Protein AF-T0YLY6-F1 (afdb_monomer_lite)

pLDDT: mean 83.48, std 20.12, range [31.55, 98.31]

Sequence (166 aa):
MPGWGGTRRLPRRIGAARARRWIYLGEPVPAREAERIGLVDRVVPREELLAAALALGGELARQPPIALAAAKYAVLEALDPGIDTGLRYELDLWARLFGTPDQKAGMRAFLEKRPFTSQDRAGFAEGSRGFPWATARPAHRAPRRSGRGKRADARVGTDTPRWLSW

Organism: NCBI:txid410659

InterPro domains:
  IPR001753 Enoyl-CoA hydratase/isomerase-like domain [PF00378] (1-117)
  IPR014748 Enoyl-CoA hydratase, C-terminal [G3DSA:1.10.12.10] (64-117)
  IPR029045 ClpP/crotonase-like domain superfamily [SSF52096] (1-115)

Foldseek 3Di:
DDPPCLQPPVCLQQNPVVSCCCVPVVDDDDPVNCCVRRVDVDDDPPVCVVVVVVVVVVVQVQDAVLVVVLVVVLVVVCSPDHDVVSVVSSVQSVVLCVVAPQVVQVVVCVVVVHDGGHPCPVVVLVSCVPPPVNPPDDPDDDPDPPPDDDDDDDDDDDDDDDDDDD

Secondary structure (DSSP, 8-state):
--TTTHHHHHHHHH-HHHHHHHHHH-----HHHHHHTTSSS----GGGHHHHHHHHHHHHTTS-HHHHHHHHHHHHHTTSS-HHHHHHHHHHHHHHHTTSHHHHHHHHHHHTT-----STTTTHHHHTTTSHHHHS--TT-PPP----------------------

Structure (mmCIF, N/CA/C/O backbone):
data_AF-T0YLY6-F1
#
_entry.id   AF-T0YLY6-F1
#
loop_
_atom_site.group_PDB
_atom_site.id
_atom_site.type_symbol
_atom_site.label_atom_id
_atom_site.label_alt_id
_atom_site.label_comp_id
_atom_site.label_asym_id
_atom_site.label_entity_id
_atom_site.label_seq_id
_atom_site.pdbx_PDB_ins_code
_atom_site.Cartn_x
_atom_site.Cartn_y
_atom_site.Cartn_z
_atom_site.occupancy
_atom_site.B_iso_or_equiv
_atom_site.auth_seq_id
_atom_site.auth_comp_id
_atom_site.auth_asym_id
_atom_site.auth_atom_id
_atom_site.pdbx_PDB_model_num
ATOM 1 N N . MET A 1 1 ? -23.242 13.174 -1.626 1.00 84.19 1 MET A N 1
ATOM 2 C CA . MET A 1 1 ? -22.233 12.518 -2.494 1.00 84.19 1 MET A CA 1
ATOM 3 C C . MET A 1 1 ? -20.849 12.634 -1.861 1.00 84.19 1 MET A C 1
ATOM 5 O O . MET A 1 1 ? -20.461 13.757 -1.564 1.00 84.19 1 MET A O 1
ATOM 9 N N . PRO A 1 2 ? -20.110 11.527 -1.637 1.00 90.12 2 PRO A N 1
ATOM 10 C CA . PRO A 1 2 ? -18.759 11.570 -1.068 1.00 90.12 2 PRO A CA 1
ATOM 11 C C . PRO A 1 2 ? -17.737 12.242 -1.998 1.00 90.12 2 PRO A C 1
ATOM 13 O O . PRO A 1 2 ? -17.644 11.886 -3.175 1.00 90.12 2 PRO A O 1
ATOM 16 N N . GLY A 1 3 ? -16.935 13.162 -1.456 1.00 91.31 3 GLY A N 1
ATOM 17 C CA . GLY A 1 3 ? -15.788 13.770 -2.143 1.00 91.31 3 GLY A CA 1
ATOM 18 C C . GLY A 1 3 ? -14.529 12.885 -2.144 1.00 91.31 3 GLY A C 1
ATOM 19 O O . GLY A 1 3 ? -14.537 11.762 -1.641 1.00 91.31 3 GLY A O 1
ATOM 20 N N . TRP A 1 4 ? -13.430 13.389 -2.725 1.00 89.88 4 TRP A N 1
ATOM 21 C CA . TRP A 1 4 ? -12.082 12.777 -2.672 1.00 89.88 4 TRP A CA 1
ATOM 22 C C . TRP A 1 4 ? -11.972 11.327 -3.196 1.00 89.88 4 TRP A C 1
ATOM 24 O O . TRP A 1 4 ? -11.061 10.575 -2.843 1.00 89.88 4 TRP A O 1
ATOM 34 N N . GLY A 1 5 ? -12.898 10.928 -4.074 1.00 90.44 5 GLY A N 1
ATOM 35 C CA . GLY A 1 5 ? -12.916 9.599 -4.688 1.00 90.44 5 GLY A CA 1
ATOM 36 C C . GLY A 1 5 ? -13.612 8.517 -3.859 1.00 90.44 5 GLY A C 1
ATOM 37 O O . GLY A 1 5 ? -13.449 7.337 -4.169 1.00 90.44 5 GLY A O 1
ATOM 38 N N . GLY A 1 6 ? -14.403 8.871 -2.838 1.00 91.81 6 GLY A N 1
ATOM 39 C CA . GLY A 1 6 ? -15.140 7.897 -2.017 1.00 91.81 6 GLY A CA 1
ATOM 40 C C . GLY A 1 6 ? -16.063 6.972 -2.825 1.00 91.81 6 GLY A C 1
ATOM 41 O O . GLY A 1 6 ? -16.109 5.773 -2.567 1.00 91.81 6 GLY A O 1
ATOM 42 N N . THR A 1 7 ? -16.703 7.482 -3.882 1.00 93.56 7 THR A N 1
ATOM 43 C CA . THR A 1 7 ? -17.545 6.692 -4.805 1.00 93.56 7 THR A CA 1
ATOM 44 C C . THR A 1 7 ? -16.766 5.730 -5.706 1.00 93.56 7 THR A C 1
ATOM 46 O O . THR A 1 7 ? -17.368 4.867 -6.336 1.00 93.56 7 THR A O 1
ATOM 49 N N . ARG A 1 8 ? -15.435 5.855 -5.769 1.00 90.81 8 ARG A N 1
ATOM 50 C CA . ARG A 1 8 ? -14.540 4.957 -6.515 1.00 90.81 8 ARG A CA 1
ATOM 51 C C . ARG A 1 8 ? -13.851 3.968 -5.579 1.00 90.81 8 ARG A C 1
ATOM 53 O O . ARG A 1 8 ? -13.898 2.763 -5.799 1.00 90.81 8 ARG A O 1
ATOM 60 N N . ARG A 1 9 ? -13.217 4.481 -4.520 1.00 91.62 9 ARG A N 1
ATOM 61 C CA . ARG A 1 9 ? -12.343 3.706 -3.626 1.00 91.62 9 ARG A CA 1
ATOM 62 C C . ARG A 1 9 ? -13.119 2.748 -2.730 1.00 91.62 9 ARG A C 1
ATOM 64 O O . ARG A 1 9 ? -12.708 1.603 -2.584 1.00 91.62 9 ARG A O 1
ATOM 71 N N . LEU A 1 10 ? -14.244 3.189 -2.163 1.00 93.38 10 LEU A N 1
ATOM 72 C CA . LEU A 1 10 ? -15.012 2.358 -1.236 1.00 93.38 10 LEU A CA 1
ATOM 73 C C . LEU A 1 10 ? -15.606 1.118 -1.935 1.00 93.38 10 LEU A C 1
ATOM 75 O O . LEU A 1 10 ? -15.328 0.015 -1.468 1.00 93.38 10 LEU A O 1
ATOM 79 N N . PRO A 1 11 ? -16.313 1.226 -3.083 1.00 93.56 11 PRO A N 1
ATOM 80 C CA . PRO A 1 11 ? -16.793 0.046 -3.810 1.00 93.56 11 PRO A CA 1
ATOM 81 C C . PRO A 1 11 ? -15.695 -0.937 -4.222 1.00 93.56 11 PRO A C 1
ATOM 83 O O . PRO A 1 11 ? -15.941 -2.137 -4.220 1.00 93.56 11 PRO A O 1
ATOM 86 N N . ARG A 1 12 ? -14.489 -0.453 -4.552 1.00 90.31 12 ARG A N 1
ATOM 87 C CA . ARG A 1 12 ? -13.342 -1.318 -4.882 1.00 90.31 12 ARG A CA 1
ATOM 88 C C . ARG A 1 12 ? -12.837 -2.112 -3.685 1.00 90.31 12 ARG A C 1
ATOM 90 O O . ARG A 1 12 ? -12.368 -3.226 -3.859 1.00 90.31 12 ARG A O 1
ATOM 97 N N . ARG A 1 13 ? -12.926 -1.539 -2.484 1.00 91.50 13 ARG A N 1
ATOM 98 C CA . ARG A 1 13 ? -12.402 -2.160 -1.267 1.00 91.50 13 ARG A CA 1
ATOM 99 C C . ARG A 1 13 ? -13.388 -3.136 -0.626 1.00 91.50 13 ARG A C 1
ATOM 101 O O . ARG A 1 13 ? -12.958 -4.161 -0.125 1.00 91.50 13 ARG A O 1
ATOM 108 N N . ILE A 1 14 ? -14.692 -2.838 -0.666 1.00 94.44 14 ILE A N 1
ATOM 109 C CA . ILE A 1 14 ? -15.716 -3.618 0.066 1.00 94.44 14 ILE A CA 1
ATOM 110 C C . ILE A 1 14 ? -16.882 -4.126 -0.802 1.00 94.44 14 ILE A C 1
ATOM 112 O O . ILE A 1 14 ? -17.869 -4.651 -0.283 1.00 94.44 14 ILE A O 1
ATOM 116 N N . GLY A 1 15 ? -16.806 -3.937 -2.120 1.00 94.19 15 GLY A N 1
ATOM 117 C CA . GLY A 1 15 ? -17.871 -4.260 -3.068 1.00 94.19 15 GLY A CA 1
ATOM 118 C C . GLY A 1 15 ? -18.952 -3.177 -3.176 1.00 94.19 15 GLY A C 1
ATOM 119 O O . GLY A 1 15 ? -19.288 -2.473 -2.219 1.00 94.19 15 GLY A O 1
ATOM 120 N N . ALA A 1 16 ? -19.546 -3.053 -4.368 1.00 95.00 16 ALA A N 1
ATOM 121 C CA . ALA A 1 16 ? -20.529 -2.010 -4.667 1.00 95.00 16 ALA A CA 1
ATOM 122 C C . ALA A 1 16 ? -21.795 -2.099 -3.801 1.00 95.00 16 ALA A C 1
ATOM 124 O O . ALA A 1 16 ? -22.295 -1.071 -3.351 1.00 95.00 16 ALA A O 1
ATOM 125 N N . ALA A 1 17 ? -22.298 -3.308 -3.533 1.00 93.88 17 ALA A N 1
ATOM 126 C CA . ALA A 1 17 ? -23.521 -3.502 -2.754 1.00 93.88 17 ALA A CA 1
ATOM 127 C C . ALA A 1 17 ? -23.397 -2.934 -1.330 1.00 93.88 17 ALA A C 1
ATOM 129 O O . ALA A 1 17 ? -24.248 -2.158 -0.900 1.00 93.88 17 ALA A O 1
ATOM 130 N N . ARG A 1 18 ? -22.303 -3.253 -0.625 1.00 92.31 18 ARG A N 1
ATOM 131 C CA . ARG A 1 18 ? -22.047 -2.732 0.727 1.00 92.31 18 ARG A CA 1
ATOM 132 C C . ARG A 1 18 ? -21.756 -1.237 0.707 1.00 92.31 18 ARG A C 1
ATOM 134 O O . ARG A 1 18 ? -22.314 -0.496 1.509 1.00 92.31 18 ARG A O 1
ATOM 141 N N . ALA A 1 19 ? -20.942 -0.783 -0.247 1.00 94.81 19 ALA A N 1
ATOM 142 C CA . ALA A 1 19 ? -20.591 0.627 -0.369 1.00 94.81 19 ALA A CA 1
ATOM 143 C C . ALA A 1 19 ? -21.821 1.529 -0.565 1.00 94.81 19 ALA A C 1
ATOM 145 O O . ALA A 1 19 ? -21.871 2.612 0.011 1.00 94.81 19 ALA A O 1
ATOM 146 N N . ARG A 1 20 ? -22.831 1.084 -1.327 1.00 94.88 20 ARG A N 1
ATOM 147 C CA . ARG A 1 20 ? -24.079 1.837 -1.544 1.00 94.88 20 ARG A CA 1
ATOM 148 C C . ARG A 1 20 ? -24.782 2.191 -0.241 1.00 94.88 20 ARG A C 1
ATOM 150 O O . ARG A 1 20 ? -25.182 3.337 -0.088 1.00 94.88 20 ARG A O 1
ATOM 157 N N . ARG A 1 21 ? -24.876 1.253 0.707 1.00 91.56 21 ARG A N 1
ATOM 158 C CA . ARG A 1 21 ? -25.514 1.497 2.008 1.00 91.56 21 ARG A CA 1
ATOM 159 C C . ARG A 1 21 ? -24.910 2.721 2.700 1.00 91.56 21 ARG A C 1
ATOM 161 O O . ARG A 1 21 ? -25.632 3.647 3.046 1.00 91.56 21 ARG A O 1
ATOM 168 N N . TRP A 1 22 ? -23.587 2.767 2.822 1.00 92.56 22 TRP A N 1
ATOM 169 C CA . TRP A 1 22 ? -22.903 3.871 3.503 1.00 92.56 22 TRP A CA 1
ATOM 170 C C . TRP A 1 22 ? -22.825 5.146 2.672 1.00 92.56 22 TRP A C 1
ATOM 172 O O . TRP A 1 22 ? -22.902 6.239 3.221 1.00 92.56 22 TRP A O 1
ATOM 182 N N . ILE A 1 23 ? -22.726 5.033 1.348 1.00 95.12 23 ILE A N 1
ATOM 183 C CA . ILE A 1 23 ? -22.737 6.200 0.459 1.00 95.12 23 ILE A CA 1
ATOM 184 C C . ILE A 1 23 ? -24.109 6.887 0.463 1.00 95.12 23 ILE A C 1
ATOM 186 O O . ILE A 1 23 ? -24.161 8.115 0.396 1.00 95.12 23 ILE A O 1
ATOM 190 N N . TYR A 1 24 ? -25.200 6.119 0.506 1.00 96.06 24 TYR A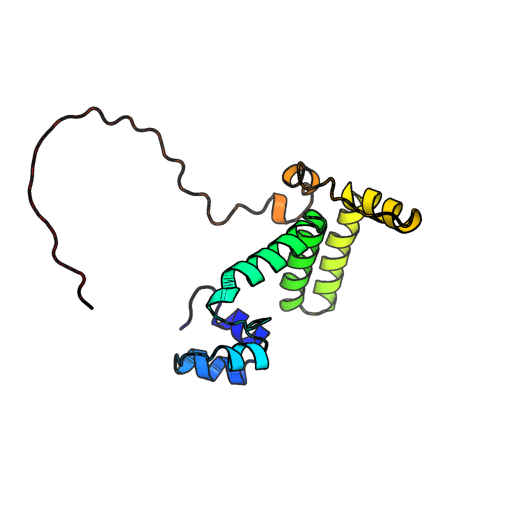 N 1
ATOM 191 C CA . TYR A 1 24 ? -26.563 6.645 0.406 1.00 96.06 24 TYR A CA 1
ATOM 192 C C . TYR A 1 24 ? -27.119 7.091 1.754 1.00 96.06 24 TYR A C 1
ATOM 194 O O . TYR A 1 24 ? -27.762 8.133 1.816 1.00 96.06 24 TYR A O 1
ATOM 202 N N . LEU A 1 25 ? -26.864 6.326 2.818 1.00 94.94 25 LEU A N 1
ATOM 203 C CA . LEU A 1 25 ? -27.451 6.576 4.137 1.00 94.94 25 LEU A CA 1
ATOM 204 C C . LEU A 1 25 ? -26.515 7.334 5.085 1.00 94.94 25 LEU A C 1
ATOM 206 O O . LEU A 1 25 ? -26.974 7.854 6.094 1.00 94.94 25 LEU A O 1
ATOM 210 N N . GLY A 1 26 ? -25.211 7.401 4.788 1.00 91.38 26 GLY A N 1
ATOM 211 C CA . GLY A 1 26 ? -24.243 8.103 5.637 1.00 91.38 26 GLY A CA 1
ATOM 212 C C . GLY A 1 26 ? -24.064 7.486 7.029 1.00 91.38 26 GLY A C 1
ATOM 213 O O . GLY A 1 26 ? -23.653 8.180 7.954 1.00 91.38 26 GLY A O 1
ATOM 214 N N . GLU A 1 27 ? -24.388 6.201 7.196 1.00 89.19 27 GLU A N 1
ATOM 215 C CA . GLU A 1 27 ? -24.292 5.517 8.488 1.00 89.19 27 GLU A CA 1
ATOM 216 C C . GLU A 1 27 ? -22.834 5.417 8.985 1.00 89.19 27 GLU A C 1
ATOM 218 O O . GLU A 1 27 ? -21.922 5.176 8.183 1.00 89.19 27 GLU A O 1
ATOM 223 N N . PRO A 1 28 ? -22.594 5.523 10.307 1.00 90.88 28 PRO A N 1
ATOM 224 C CA . PRO A 1 28 ? -21.298 5.216 10.900 1.00 90.88 28 PRO A CA 1
ATOM 225 C C . PRO A 1 28 ? -20.900 3.753 10.684 1.00 90.88 28 PRO A C 1
ATOM 227 O O . PRO A 1 28 ? -21.735 2.850 10.715 1.00 90.88 28 PRO A O 1
ATOM 230 N N . VAL A 1 29 ? -19.596 3.509 10.541 1.00 92.75 29 VAL A N 1
ATOM 231 C CA . VAL A 1 29 ? -19.044 2.160 10.382 1.00 92.75 29 VAL A CA 1
ATOM 232 C C . VAL A 1 29 ? -18.368 1.712 11.680 1.00 92.75 29 VAL A C 1
ATOM 234 O O . VAL A 1 29 ? -17.347 2.295 12.054 1.00 92.75 29 VAL A O 1
ATOM 237 N N . PRO A 1 30 ? -18.870 0.667 12.362 1.00 94.56 30 PRO A N 1
ATOM 238 C CA . PRO A 1 30 ? -18.189 0.096 13.521 1.00 94.56 30 PRO A CA 1
ATOM 239 C C . PRO A 1 30 ? -16.818 -0.481 13.146 1.00 94.56 30 PRO A C 1
ATOM 241 O O . PRO A 1 30 ? -16.681 -1.137 12.115 1.00 94.56 30 PRO A O 1
ATOM 244 N N . ALA A 1 31 ? -15.811 -0.310 14.008 1.00 96.44 31 ALA A N 1
ATOM 245 C CA . ALA A 1 31 ? -14.433 -0.725 13.719 1.00 96.44 31 ALA A CA 1
ATOM 246 C C . ALA A 1 31 ? -14.310 -2.221 13.368 1.00 96.44 31 ALA A C 1
ATOM 248 O O . ALA A 1 31 ? -13.708 -2.575 12.359 1.00 96.44 31 ALA A O 1
ATOM 249 N N . ARG A 1 32 ? -14.943 -3.104 14.151 1.00 96.69 32 ARG A N 1
ATOM 250 C CA . ARG A 1 32 ? -14.928 -4.557 13.897 1.00 96.69 32 ARG A CA 1
ATOM 251 C C . ARG A 1 32 ? -15.596 -4.939 12.579 1.00 96.69 32 ARG A C 1
ATOM 253 O O . ARG A 1 32 ? -15.122 -5.838 11.895 1.00 96.69 32 ARG A O 1
ATOM 260 N N . GLU A 1 33 ? -16.664 -4.238 12.203 1.00 94.94 33 GLU A N 1
ATOM 261 C CA . GLU A 1 33 ? -17.280 -4.430 10.891 1.00 94.94 33 GLU A CA 1
ATOM 262 C C . GLU A 1 33 ? -16.335 -3.954 9.785 1.00 94.94 33 GLU A C 1
ATOM 264 O O . GLU A 1 33 ? -16.147 -4.676 8.813 1.00 94.94 33 GLU A O 1
ATOM 269 N N . ALA A 1 34 ? -15.681 -2.799 9.949 1.00 95.94 34 ALA A N 1
ATOM 270 C CA . ALA A 1 34 ? -14.694 -2.300 8.992 1.00 95.94 34 ALA A CA 1
ATOM 271 C C . ALA A 1 34 ? -13.558 -3.310 8.742 1.00 95.94 34 ALA A C 1
ATOM 273 O O . ALA A 1 34 ? -13.168 -3.506 7.594 1.00 95.94 34 ALA A O 1
ATOM 274 N N . GLU A 1 35 ? -13.050 -3.965 9.787 1.00 97.06 35 GLU A N 1
ATOM 275 C CA . GLU A 1 35 ? -12.029 -5.018 9.682 1.00 97.06 35 GLU A CA 1
ATOM 276 C C . GLU A 1 35 ? -12.566 -6.246 8.943 1.00 97.06 35 GLU A C 1
ATOM 278 O O . GLU A 1 35 ? -11.996 -6.676 7.943 1.00 97.06 35 GLU A O 1
ATOM 283 N N . ARG A 1 36 ? -13.725 -6.762 9.371 1.00 96.00 36 ARG A N 1
ATOM 284 C CA . ARG A 1 36 ? -14.348 -7.965 8.798 1.00 96.00 36 ARG A CA 1
ATOM 285 C C . ARG A 1 36 ? -14.594 -7.858 7.294 1.00 96.00 36 ARG A C 1
ATOM 287 O O . ARG A 1 36 ? -14.564 -8.864 6.589 1.00 96.00 36 ARG A O 1
ATOM 294 N N . ILE A 1 37 ? -14.887 -6.657 6.805 1.00 94.00 37 ILE A N 1
ATOM 295 C CA . ILE A 1 37 ? -15.188 -6.424 5.388 1.00 94.00 37 ILE A CA 1
ATOM 296 C C . ILE A 1 37 ? -13.977 -5.962 4.573 1.00 94.00 37 ILE A C 1
ATOM 298 O O . ILE A 1 37 ? -14.141 -5.654 3.395 1.00 94.00 37 ILE A O 1
ATOM 302 N N . GLY A 1 38 ? -12.797 -5.851 5.190 1.00 93.81 38 GLY A N 1
ATOM 303 C CA . GLY A 1 38 ? -11.576 -5.389 4.530 1.00 93.81 38 GLY A CA 1
ATOM 304 C C . GLY A 1 38 ? -11.510 -3.878 4.288 1.00 93.81 38 GLY A C 1
ATOM 305 O O . GLY A 1 38 ? -10.687 -3.414 3.498 1.00 93.81 38 GLY A O 1
ATOM 306 N N . LEU A 1 39 ? -12.349 -3.071 4.951 1.00 95.00 39 LEU A N 1
ATOM 307 C CA . LEU A 1 39 ? -12.217 -1.612 4.897 1.00 95.00 39 LEU A CA 1
ATOM 308 C C . LEU A 1 39 ? -10.924 -1.160 5.589 1.00 95.00 39 LEU A C 1
ATOM 310 O O . LEU A 1 39 ? -10.213 -0.317 5.042 1.00 95.00 39 LEU A O 1
ATOM 314 N N . VAL A 1 40 ? -10.594 -1.749 6.738 1.00 95.75 40 VAL A N 1
ATOM 315 C CA . VAL A 1 40 ? -9.326 -1.548 7.458 1.00 95.75 40 VAL A CA 1
ATOM 316 C C . VAL A 1 40 ? -8.610 -2.882 7.635 1.00 95.75 40 VAL A C 1
ATOM 318 O O . VAL A 1 40 ? -9.258 -3.923 7.648 1.00 95.75 40 VAL A O 1
ATOM 321 N N . ASP A 1 41 ? -7.286 -2.849 7.774 1.00 94.12 41 ASP A N 1
ATOM 322 C CA . ASP A 1 41 ? -6.475 -4.073 7.817 1.00 94.12 41 ASP A CA 1
ATOM 323 C C . ASP A 1 41 ? -6.389 -4.687 9.230 1.00 94.12 41 ASP A C 1
ATOM 325 O O . ASP A 1 41 ? -6.155 -5.886 9.365 1.00 94.12 41 ASP A O 1
ATOM 329 N N . ARG A 1 42 ? -6.549 -3.876 10.290 1.00 95.94 42 ARG A N 1
ATOM 330 C CA . ARG A 1 42 ? -6.481 -4.319 11.693 1.00 95.94 42 ARG A CA 1
ATOM 331 C C . ARG A 1 42 ? -7.230 -3.376 12.637 1.00 95.94 42 ARG A C 1
ATOM 333 O O . ARG A 1 42 ? -7.155 -2.157 12.475 1.00 95.94 42 ARG A O 1
ATOM 340 N N . VAL A 1 43 ? -7.873 -3.928 13.665 1.00 97.81 43 VAL A N 1
ATOM 341 C CA . VAL A 1 43 ? -8.480 -3.188 14.785 1.00 97.81 43 VAL A CA 1
ATOM 342 C C . VAL A 1 43 ? -7.821 -3.571 16.106 1.00 97.81 43 VAL A C 1
ATOM 344 O O . VAL A 1 43 ? -7.764 -4.743 16.477 1.00 97.81 43 VAL A O 1
ATOM 347 N N . VAL A 1 44 ? -7.377 -2.554 16.840 1.00 97.81 44 VAL A N 1
ATOM 348 C CA . VAL A 1 44 ? -6.701 -2.665 18.141 1.00 97.81 44 VAL A CA 1
ATOM 349 C C . VAL A 1 44 ? -7.441 -1.847 19.209 1.00 97.81 44 VAL A C 1
ATOM 351 O O . VAL A 1 44 ? -8.237 -0.973 18.844 1.00 97.81 44 VAL A O 1
ATOM 354 N N . PRO A 1 45 ? -7.206 -2.101 20.512 1.00 97.81 45 PRO A N 1
ATOM 355 C CA . PRO A 1 45 ? -7.645 -1.206 21.580 1.00 97.81 45 PRO A CA 1
ATOM 356 C C . PRO A 1 45 ? -7.181 0.234 21.342 1.00 97.81 45 PRO A C 1
ATOM 358 O O . PRO A 1 45 ? -6.135 0.480 20.734 1.00 97.81 45 PRO A O 1
ATOM 361 N N . ARG A 1 46 ? -7.961 1.208 21.820 1.00 97.19 46 ARG A N 1
ATOM 362 C CA . ARG A 1 46 ? -7.705 2.631 21.553 1.00 97.19 46 ARG A CA 1
ATOM 363 C C . ARG A 1 46 ? -6.345 3.070 22.094 1.00 97.19 46 ARG A C 1
ATOM 365 O O . ARG A 1 46 ? -5.654 3.860 21.456 1.00 97.19 46 ARG A O 1
ATOM 372 N N . GLU A 1 47 ? -5.976 2.535 23.246 1.00 98.25 47 GLU A N 1
ATOM 373 C CA . GLU A 1 47 ? -4.754 2.814 23.994 1.00 98.25 47 GLU A CA 1
ATOM 374 C C . GLU A 1 47 ? -3.509 2.305 23.247 1.00 98.25 47 GLU A C 1
ATOM 376 O O . GLU A 1 47 ? -2.421 2.857 23.396 1.00 98.25 47 GLU A O 1
ATOM 381 N N . GLU A 1 48 ? -3.676 1.303 22.380 1.00 98.19 48 GLU A N 1
ATOM 382 C CA . GLU A 1 48 ? -2.604 0.686 21.593 1.00 98.19 48 GLU A CA 1
ATOM 383 C C . GLU A 1 48 ? -2.494 1.249 20.168 1.00 98.19 48 GLU A C 1
ATOM 385 O O . GLU A 1 48 ? -1.529 0.950 19.463 1.00 98.19 48 GLU A O 1
ATOM 390 N N . LEU A 1 49 ? -3.449 2.083 19.730 1.00 97.50 49 LEU A N 1
ATOM 391 C CA . LEU A 1 49 ? -3.556 2.553 18.343 1.00 97.50 49 LEU A CA 1
ATOM 392 C C . LEU A 1 49 ? -2.243 3.139 17.809 1.00 97.50 49 LEU A C 1
ATOM 394 O O . LEU A 1 49 ? -1.786 2.765 16.728 1.00 97.50 49 LEU A O 1
ATOM 398 N N . LEU A 1 50 ? -1.631 4.054 18.566 1.00 98.19 50 LEU A N 1
ATOM 399 C CA . LEU A 1 50 ? -0.402 4.719 18.140 1.00 98.19 50 LEU A CA 1
ATOM 400 C C . LEU A 1 50 ? 0.780 3.745 18.102 1.00 98.19 50 LEU A C 1
ATOM 402 O O . LEU A 1 50 ? 1.546 3.757 17.141 1.00 98.19 50 LEU A O 1
ATOM 406 N N . ALA A 1 51 ? 0.910 2.886 19.115 1.00 98.31 51 ALA A N 1
ATOM 407 C CA . ALA A 1 51 ? 1.985 1.902 19.183 1.00 98.31 51 ALA A CA 1
ATOM 408 C C . ALA A 1 51 ? 1.904 0.911 18.012 1.00 98.31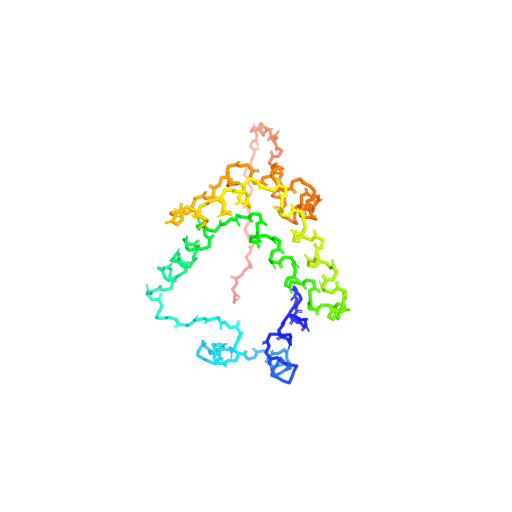 51 ALA A C 1
ATOM 410 O O . ALA A 1 51 ? 2.900 0.688 17.323 1.00 98.31 51 ALA A O 1
ATOM 411 N N . ALA A 1 52 ? 0.710 0.390 17.721 1.00 97.69 52 ALA A N 1
ATOM 412 C CA . ALA A 1 52 ? 0.477 -0.516 16.600 1.00 97.69 52 ALA A CA 1
ATOM 413 C C . ALA A 1 52 ? 0.760 0.153 15.242 1.00 97.69 52 ALA A C 1
ATOM 415 O O . ALA A 1 52 ? 1.406 -0.444 14.377 1.00 97.69 52 ALA A O 1
ATOM 416 N N . ALA A 1 53 ? 0.328 1.406 15.058 1.00 97.38 53 ALA A N 1
ATOM 417 C CA . ALA A 1 53 ? 0.587 2.161 13.834 1.00 97.38 53 ALA A CA 1
ATOM 418 C C . ALA A 1 53 ? 2.086 2.440 13.628 1.00 97.38 53 ALA A C 1
ATOM 420 O O . ALA A 1 53 ? 2.596 2.284 12.517 1.00 97.38 53 ALA A O 1
ATOM 421 N N . LEU A 1 54 ? 2.807 2.816 14.691 1.00 98.19 54 LEU A N 1
ATOM 422 C CA . LEU A 1 54 ? 4.252 3.050 14.639 1.00 98.19 54 LEU A CA 1
ATOM 423 C C . LEU A 1 54 ? 5.040 1.760 14.407 1.00 98.19 54 LEU A C 1
ATOM 425 O O . LEU A 1 54 ? 6.027 1.796 13.678 1.00 98.19 54 LEU A O 1
ATOM 429 N N . ALA A 1 55 ? 4.600 0.629 14.963 1.00 97.75 55 ALA A N 1
ATOM 430 C CA . ALA A 1 55 ? 5.220 -0.668 14.710 1.00 97.75 55 ALA A CA 1
ATOM 431 C C . ALA A 1 55 ? 5.150 -1.037 13.218 1.00 97.75 55 ALA A C 1
ATOM 433 O O . ALA A 1 55 ? 6.183 -1.302 12.601 1.00 97.75 55 ALA A O 1
ATOM 434 N N . LEU A 1 56 ? 3.962 -0.936 12.607 1.00 96.94 56 LEU A N 1
ATOM 435 C CA . LEU A 1 56 ? 3.788 -1.149 11.165 1.00 96.94 56 LEU A CA 1
ATOM 436 C C . LEU A 1 56 ? 4.592 -0.133 10.338 1.00 96.94 56 LEU A C 1
ATOM 438 O O . LEU A 1 56 ? 5.251 -0.490 9.361 1.00 96.94 56 LEU A O 1
ATOM 442 N N . GLY A 1 57 ? 4.577 1.138 10.744 1.00 96.62 57 GLY A N 1
ATOM 443 C CA . GLY A 1 57 ? 5.384 2.185 10.122 1.00 96.62 57 GLY A CA 1
ATOM 444 C C . GLY A 1 57 ? 6.880 1.869 10.166 1.00 96.62 57 GLY A C 1
ATOM 445 O O . GLY A 1 57 ? 7.567 2.053 9.166 1.00 96.62 57 GLY A O 1
ATOM 446 N N . GLY A 1 58 ? 7.374 1.334 11.283 1.00 96.38 58 GLY A N 1
ATOM 447 C CA . GLY A 1 58 ? 8.753 0.883 11.456 1.00 96.38 58 GLY A CA 1
ATOM 448 C C . GLY A 1 58 ? 9.104 -0.317 10.576 1.00 96.38 58 GLY A C 1
ATOM 449 O O . GLY A 1 58 ? 10.193 -0.365 10.010 1.00 96.38 58 GLY A O 1
ATOM 450 N N . GLU A 1 59 ? 8.183 -1.265 10.398 1.00 95.06 59 GLU A N 1
ATOM 451 C CA . GLU A 1 59 ? 8.349 -2.381 9.458 1.00 95.06 59 GLU A CA 1
ATOM 452 C C . GLU A 1 59 ? 8.460 -1.907 8.008 1.00 95.06 59 GLU A C 1
ATOM 454 O O . GLU A 1 59 ? 9.411 -2.280 7.315 1.00 95.06 59 GLU A O 1
ATOM 459 N N . LEU A 1 60 ? 7.551 -1.034 7.564 1.00 95.44 60 LEU A N 1
ATOM 460 C CA . LEU A 1 60 ? 7.595 -0.429 6.229 1.00 95.44 60 LEU A CA 1
ATOM 461 C C . LEU A 1 60 ? 8.851 0.429 6.051 1.00 95.44 60 LEU A C 1
ATOM 463 O O . LEU A 1 60 ? 9.5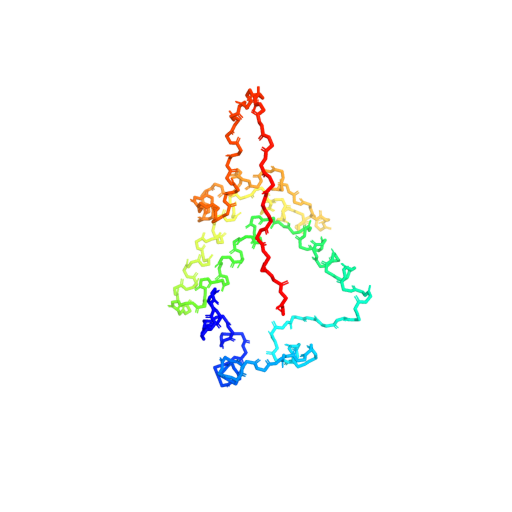27 0.355 5.027 1.00 95.44 60 LEU A O 1
ATOM 467 N N . ALA A 1 61 ? 9.234 1.166 7.091 1.00 93.69 61 ALA A N 1
ATOM 468 C CA . ALA A 1 61 ? 10.476 1.915 7.152 1.00 93.69 61 ALA A CA 1
ATOM 469 C C . ALA A 1 61 ? 11.711 1.020 7.331 1.00 93.69 61 ALA A C 1
ATOM 471 O O . ALA A 1 61 ? 12.788 1.539 7.591 1.00 93.69 61 ALA A O 1
ATOM 472 N N . ARG A 1 62 ? 11.657 -0.300 7.161 1.00 92.19 62 ARG A N 1
ATOM 473 C CA . ARG A 1 62 ? 12.862 -1.131 6.954 1.00 92.19 62 ARG A CA 1
ATOM 474 C C . ARG A 1 62 ? 12.987 -1.646 5.523 1.00 92.19 62 ARG A C 1
ATOM 476 O O . ARG A 1 62 ? 14.052 -2.121 5.147 1.00 92.19 62 ARG A O 1
ATOM 483 N N . GLN A 1 63 ? 11.941 -1.490 4.720 1.00 95.06 63 GLN A N 1
ATOM 484 C CA . GLN A 1 63 ? 11.919 -1.954 3.339 1.00 95.06 63 GLN A CA 1
ATOM 485 C C . GLN A 1 63 ? 12.642 -0.982 2.385 1.00 95.06 63 GLN A C 1
ATOM 487 O O . GLN A 1 63 ? 12.805 0.204 2.719 1.00 95.06 63 GLN A O 1
ATOM 492 N N . PRO A 1 64 ? 13.039 -1.456 1.186 1.00 96.19 64 PRO A N 1
ATOM 493 C CA . PRO A 1 64 ? 13.538 -0.610 0.106 1.00 96.19 64 PRO A CA 1
ATOM 494 C C . PRO A 1 64 ? 12.485 0.428 -0.321 1.00 96.19 64 PRO A C 1
ATOM 496 O O . PRO A 1 64 ? 11.417 0.052 -0.816 1.00 96.19 64 PRO A O 1
ATOM 499 N N . PRO A 1 65 ? 12.732 1.739 -0.162 1.00 95.81 65 PRO A N 1
ATOM 500 C CA . PRO A 1 65 ? 11.699 2.754 -0.359 1.00 95.81 65 PRO A CA 1
ATOM 501 C C . PRO A 1 65 ? 11.269 2.896 -1.826 1.00 95.81 65 PRO A C 1
ATOM 503 O O . PRO A 1 65 ? 10.095 3.144 -2.096 1.00 95.81 65 PRO A O 1
ATOM 506 N N . ILE A 1 66 ? 12.188 2.704 -2.779 1.00 96.69 66 ILE A N 1
ATOM 507 C CA . ILE A 1 66 ? 11.884 2.777 -4.218 1.00 96.69 66 ILE A CA 1
ATOM 508 C C . ILE A 1 66 ? 11.049 1.567 -4.650 1.00 96.69 66 ILE A C 1
ATOM 510 O O . ILE A 1 66 ? 10.061 1.735 -5.362 1.00 96.69 66 ILE A O 1
ATOM 514 N N . ALA A 1 67 ? 11.373 0.364 -4.161 1.00 96.69 67 ALA A N 1
ATOM 515 C CA . ALA A 1 67 ? 10.573 -0.830 -4.435 1.00 96.69 67 ALA A CA 1
ATOM 516 C C . ALA A 1 67 ? 9.173 -0.733 -3.813 1.00 96.69 67 ALA A C 1
ATOM 518 O O . ALA A 1 67 ? 8.190 -1.060 -4.472 1.00 96.69 67 ALA A O 1
ATOM 519 N N . LEU A 1 68 ? 9.058 -0.212 -2.583 1.00 96.81 68 LEU A N 1
ATOM 520 C CA . LEU A 1 68 ? 7.755 0.063 -1.971 1.00 96.81 68 LEU A CA 1
ATOM 521 C C . LEU A 1 68 ? 6.930 1.061 -2.792 1.00 96.81 68 LEU A C 1
ATOM 523 O O . LEU A 1 68 ? 5.726 0.868 -2.966 1.00 96.81 68 LEU A O 1
ATOM 527 N N . ALA A 1 69 ? 7.558 2.125 -3.299 1.00 95.75 69 ALA A N 1
ATOM 528 C CA . ALA A 1 69 ? 6.886 3.081 -4.170 1.00 95.75 69 ALA A CA 1
ATOM 529 C C . ALA A 1 69 ? 6.416 2.407 -5.469 1.00 95.75 69 ALA A C 1
ATOM 531 O O . ALA A 1 69 ? 5.240 2.528 -5.808 1.00 95.75 69 ALA A O 1
ATOM 532 N N . ALA A 1 70 ? 7.279 1.635 -6.137 1.00 96.25 70 ALA A N 1
ATOM 533 C CA . ALA A 1 70 ? 6.928 0.881 -7.340 1.00 96.25 70 ALA A CA 1
ATOM 534 C C . ALA A 1 70 ? 5.734 -0.053 -7.099 1.00 96.25 70 ALA A C 1
ATOM 536 O O . ALA A 1 70 ? 4.743 0.025 -7.822 1.00 96.25 70 ALA A O 1
ATOM 537 N N . ALA A 1 71 ? 5.775 -0.856 -6.033 1.00 96.06 71 ALA A N 1
ATOM 538 C CA . ALA A 1 71 ? 4.685 -1.756 -5.669 1.00 96.06 71 ALA A CA 1
ATOM 539 C C . ALA A 1 71 ? 3.373 -0.995 -5.425 1.00 96.06 71 ALA A C 1
ATOM 541 O O . ALA A 1 71 ? 2.320 -1.388 -5.922 1.00 96.06 71 ALA A O 1
ATOM 542 N N . LYS A 1 72 ? 3.426 0.142 -4.719 1.00 94.12 72 LYS A N 1
ATOM 543 C CA . LYS A 1 72 ? 2.247 0.988 -4.489 1.00 94.12 72 LYS A CA 1
ATOM 544 C C . LYS A 1 72 ? 1.649 1.512 -5.798 1.00 94.12 72 LYS A C 1
ATOM 546 O O . LYS A 1 72 ? 0.429 1.535 -5.924 1.00 94.12 72 LYS A O 1
ATOM 551 N N . TYR A 1 73 ? 2.479 1.943 -6.746 1.00 91.88 73 TYR A N 1
ATOM 552 C CA . TYR A 1 73 ? 2.011 2.405 -8.055 1.00 91.88 73 TYR A CA 1
ATOM 553 C C . TYR A 1 73 ? 1.419 1.258 -8.878 1.00 91.88 73 TYR A C 1
ATOM 555 O O . TYR A 1 73 ? 0.314 1.407 -9.390 1.00 91.88 73 TYR A O 1
ATOM 563 N N . ALA A 1 74 ? 2.091 0.105 -8.939 1.00 92.50 74 ALA A N 1
ATOM 564 C CA . ALA A 1 74 ? 1.601 -1.074 -9.653 1.00 92.50 74 ALA A CA 1
ATOM 565 C C . ALA A 1 74 ? 0.231 -1.534 -9.129 1.00 92.50 74 ALA A C 1
ATOM 567 O O . ALA A 1 74 ? -0.697 -1.725 -9.909 1.00 92.50 74 ALA A O 1
ATOM 568 N N . VAL A 1 75 ? 0.069 -1.615 -7.802 1.00 89.88 75 VAL A N 1
ATOM 569 C CA . VAL A 1 75 ? -1.208 -1.986 -7.171 1.00 89.88 75 VAL A CA 1
ATOM 570 C C . VAL A 1 75 ? -2.315 -0.987 -7.500 1.00 89.88 75 VAL A C 1
ATOM 572 O O . VAL A 1 75 ? -3.449 -1.398 -7.718 1.00 89.88 75 VAL A O 1
ATOM 575 N N . LEU A 1 76 ? -2.023 0.316 -7.525 1.00 85.06 76 LEU A N 1
ATOM 576 C CA . LEU A 1 76 ? -3.032 1.331 -7.836 1.00 85.06 76 LEU A CA 1
ATOM 577 C C . LEU A 1 76 ? -3.453 1.291 -9.306 1.00 85.06 76 LEU A C 1
ATOM 579 O O . LEU A 1 76 ? -4.650 1.346 -9.577 1.00 85.06 76 LEU A O 1
ATOM 583 N N . GLU A 1 77 ? -2.499 1.154 -10.227 1.00 83.25 77 GLU A N 1
ATOM 584 C CA . GLU A 1 77 ? -2.794 1.059 -11.659 1.00 83.25 77 GLU A CA 1
ATOM 585 C C . GLU A 1 77 ? -3.504 -0.249 -12.012 1.00 83.25 77 GLU A C 1
ATOM 587 O O . GLU A 1 77 ? -4.415 -0.237 -12.831 1.00 83.25 77 GLU A O 1
ATOM 592 N N . ALA A 1 78 ? -3.200 -1.369 -11.347 1.00 76.94 78 ALA A N 1
ATOM 593 C CA . ALA A 1 78 ? -3.894 -2.640 -11.576 1.00 76.94 78 ALA A CA 1
ATOM 594 C C . ALA A 1 78 ? -5.420 -2.571 -11.328 1.00 76.94 78 ALA A C 1
ATOM 596 O O . ALA A 1 78 ? -6.163 -3.430 -11.801 1.00 76.94 78 ALA A O 1
ATOM 597 N N . LEU A 1 79 ? -5.912 -1.550 -10.612 1.00 75.00 79 LEU A N 1
ATOM 598 C CA . LEU A 1 79 ? -7.334 -1.381 -10.293 1.00 75.00 79 LEU A CA 1
ATOM 599 C C . LEU A 1 79 ? -8.170 -0.712 -11.400 1.00 75.00 79 LEU A C 1
ATOM 601 O O . LEU A 1 79 ? -9.395 -0.642 -11.241 1.00 75.00 79 LEU A O 1
ATOM 605 N N . ASP A 1 80 ? -7.560 -0.176 -12.465 1.00 71.19 80 ASP A N 1
ATOM 606 C CA . ASP A 1 80 ? -8.262 0.644 -13.468 1.00 71.19 80 ASP A CA 1
ATOM 607 C C . ASP A 1 80 ? -8.403 -0.013 -14.868 1.00 71.19 80 ASP A C 1
ATOM 609 O O . ASP A 1 80 ? -9.545 -0.232 -15.280 1.00 71.19 80 ASP A O 1
ATOM 613 N N . PRO A 1 81 ? -7.337 -0.363 -15.618 1.00 66.88 81 PRO A N 1
ATOM 614 C CA . PRO A 1 81 ? -7.429 -0.695 -17.046 1.00 66.88 81 PRO A CA 1
ATOM 615 C C . PRO A 1 81 ? -7.473 -2.202 -17.379 1.00 66.88 81 PRO A C 1
ATOM 617 O O . PRO A 1 81 ? -7.273 -2.580 -18.534 1.00 66.88 81 PRO A O 1
ATOM 620 N N . GLY A 1 82 ? -7.748 -3.070 -16.400 1.00 78.12 82 GLY A N 1
ATOM 621 C CA . GLY A 1 82 ? -7.754 -4.530 -16.575 1.00 78.12 82 GLY A CA 1
ATOM 622 C C . GLY A 1 82 ? -6.367 -5.176 -16.434 1.00 78.12 82 GLY A C 1
ATOM 623 O O . GLY A 1 82 ? -5.345 -4.488 -16.388 1.00 78.12 82 GLY A O 1
ATOM 624 N N . ILE A 1 83 ? -6.338 -6.512 -16.338 1.00 84.62 83 ILE A N 1
ATOM 625 C CA . ILE A 1 83 ? -5.145 -7.274 -15.926 1.00 84.62 83 ILE A CA 1
ATOM 626 C C . ILE A 1 83 ? -3.950 -7.095 -16.873 1.00 84.62 83 ILE A C 1
ATOM 628 O O . ILE A 1 83 ? -2.849 -6.840 -16.398 1.00 84.62 83 ILE A O 1
ATOM 632 N N . ASP A 1 84 ? -4.152 -7.126 -18.194 1.00 88.31 84 ASP A N 1
ATOM 633 C CA . ASP A 1 84 ? -3.049 -7.044 -19.167 1.00 88.31 84 ASP A CA 1
ATOM 634 C C . ASP A 1 84 ? -2.319 -5.699 -19.121 1.00 88.31 84 ASP A C 1
ATOM 636 O O . ASP A 1 84 ? -1.091 -5.630 -19.197 1.00 88.31 84 ASP A O 1
ATOM 640 N N . THR A 1 85 ? -3.074 -4.609 -18.984 1.00 88.00 85 THR A N 1
ATOM 641 C CA . THR A 1 85 ? -2.495 -3.269 -18.864 1.00 88.00 85 THR A CA 1
ATOM 642 C C . THR A 1 85 ? -1.764 -3.119 -17.532 1.00 88.00 85 THR A C 1
ATOM 644 O O . THR A 1 85 ? -0.657 -2.581 -17.507 1.00 88.00 85 THR A O 1
ATOM 647 N N . GLY A 1 86 ? -2.335 -3.655 -16.447 1.00 89.75 86 GLY A N 1
ATOM 648 C CA . GLY A 1 86 ? -1.685 -3.702 -15.137 1.00 89.75 86 GLY A CA 1
ATOM 649 C C . GLY A 1 86 ? -0.356 -4.462 -15.172 1.00 89.75 86 GLY A C 1
ATOM 650 O O . GLY A 1 86 ? 0.651 -3.935 -14.711 1.00 89.75 86 GLY A O 1
ATOM 651 N N . LEU A 1 87 ? -0.319 -5.641 -15.802 1.00 91.38 87 LEU A N 1
ATOM 652 C CA . LEU A 1 87 ? 0.895 -6.456 -15.930 1.00 91.38 87 LEU A CA 1
ATOM 653 C C . LEU A 1 87 ? 1.988 -5.760 -16.750 1.00 91.38 87 LEU A C 1
ATOM 655 O O . LEU A 1 87 ? 3.160 -5.812 -16.384 1.00 91.38 87 LEU A O 1
ATOM 659 N N . ARG A 1 88 ? 1.628 -5.070 -17.840 1.00 91.50 88 ARG A N 1
ATOM 660 C CA . ARG A 1 88 ? 2.595 -4.274 -18.621 1.00 91.50 88 ARG A CA 1
ATOM 661 C C . ARG A 1 88 ? 3.180 -3.129 -17.800 1.00 91.50 88 ARG A C 1
ATOM 663 O O . ARG A 1 88 ? 4.376 -2.862 -17.893 1.00 91.50 88 ARG A O 1
ATOM 670 N N . TYR A 1 89 ? 2.347 -2.463 -17.004 1.00 91.94 89 TYR A N 1
ATOM 671 C CA . TYR A 1 89 ? 2.786 -1.381 -16.132 1.00 91.94 89 TYR A CA 1
ATOM 672 C C . TYR A 1 89 ? 3.681 -1.887 -14.991 1.00 91.94 89 TYR A C 1
ATOM 674 O O . TYR A 1 89 ? 4.727 -1.300 -14.714 1.00 91.94 89 TYR A O 1
ATOM 682 N N . GLU A 1 90 ? 3.314 -3.010 -14.371 1.00 93.94 90 GLU A N 1
ATOM 683 C CA . GLU A 1 90 ? 4.138 -3.681 -13.366 1.00 93.94 90 GLU A CA 1
ATOM 684 C C . GLU A 1 90 ? 5.502 -4.073 -13.938 1.00 93.94 90 GLU A C 1
ATOM 686 O O . GLU A 1 90 ? 6.519 -3.771 -13.319 1.00 93.94 90 GLU A O 1
ATOM 691 N N . LEU A 1 91 ? 5.540 -4.675 -15.133 1.00 95.31 91 LEU A N 1
ATOM 692 C CA . LEU A 1 91 ? 6.783 -5.080 -15.790 1.00 95.31 91 LEU A CA 1
ATOM 693 C C . LEU A 1 91 ? 7.732 -3.894 -16.014 1.00 95.31 91 LEU A C 1
ATOM 695 O O . LEU A 1 91 ? 8.929 -4.020 -15.757 1.00 95.31 91 LEU A O 1
ATOM 699 N N . ASP A 1 92 ? 7.216 -2.743 -16.453 1.00 94.88 92 ASP A N 1
ATOM 700 C CA . ASP A 1 92 ? 8.016 -1.526 -16.630 1.00 94.88 92 ASP A CA 1
ATOM 701 C C . ASP A 1 92 ? 8.609 -1.035 -15.300 1.00 94.88 92 ASP A C 1
ATOM 703 O O . ASP A 1 92 ? 9.816 -0.800 -15.198 1.00 94.88 92 ASP A O 1
ATOM 707 N N . LEU A 1 93 ? 7.788 -0.931 -14.250 1.00 95.75 93 LEU A N 1
ATOM 708 C CA . LEU A 1 93 ? 8.259 -0.531 -12.923 1.00 95.75 93 LEU A CA 1
ATOM 709 C C . LEU A 1 93 ? 9.278 -1.522 -12.354 1.00 95.75 93 LEU A C 1
ATOM 711 O O . LEU A 1 93 ? 10.300 -1.110 -11.802 1.00 95.75 93 LEU A O 1
ATOM 715 N N . TRP A 1 94 ? 9.014 -2.817 -12.500 1.00 96.00 94 TRP A N 1
ATOM 716 C CA . TRP A 1 94 ? 9.870 -3.890 -12.016 1.00 96.00 94 TRP A CA 1
ATOM 717 C C . TRP A 1 94 ? 11.223 -3.902 -12.732 1.00 96.00 94 TRP A C 1
ATOM 719 O O . TRP A 1 94 ? 12.259 -3.971 -12.072 1.00 96.00 94 TRP A O 1
ATOM 729 N N . ALA A 1 95 ? 11.244 -3.729 -14.057 1.00 96.69 95 ALA A N 1
ATOM 730 C CA . ALA A 1 95 ? 12.479 -3.623 -14.834 1.00 96.69 95 ALA A CA 1
ATOM 731 C C . ALA A 1 95 ? 13.354 -2.445 -14.368 1.00 96.69 95 ALA A C 1
ATOM 733 O O . ALA A 1 95 ? 14.567 -2.596 -14.210 1.00 96.69 95 ALA A O 1
ATOM 734 N N . ARG A 1 96 ? 12.750 -1.287 -14.062 1.00 95.62 96 ARG A N 1
ATOM 735 C CA . ARG A 1 96 ? 13.475 -0.115 -13.536 1.00 95.62 96 ARG A CA 1
ATOM 736 C C . ARG A 1 96 ? 14.133 -0.390 -12.179 1.00 95.62 96 ARG A C 1
ATOM 738 O O . ARG A 1 96 ? 15.205 0.152 -11.908 1.00 95.62 96 ARG A O 1
ATOM 745 N N . LEU A 1 97 ? 13.549 -1.252 -11.337 1.00 96.44 97 LEU A N 1
ATOM 746 C CA . LEU A 1 97 ? 14.117 -1.581 -10.022 1.00 96.44 97 LEU A CA 1
ATOM 747 C C . LEU A 1 97 ? 15.491 -2.253 -10.117 1.00 96.44 97 LEU A C 1
ATOM 749 O O . LEU A 1 97 ? 16.307 -2.042 -9.225 1.00 96.44 97 LEU A O 1
ATOM 753 N N . PHE A 1 98 ? 15.806 -2.981 -11.191 1.00 94.81 98 PHE A N 1
ATOM 754 C CA . PHE A 1 98 ? 17.141 -3.570 -11.387 1.00 94.81 98 PHE A CA 1
ATOM 755 C C . PHE A 1 98 ? 18.261 -2.526 -11.528 1.00 94.81 98 PHE A C 1
ATOM 757 O O . PHE A 1 98 ? 19.437 -2.836 -11.329 1.00 94.81 98 PHE A O 1
ATOM 764 N N . GLY A 1 99 ? 17.913 -1.269 -11.820 1.00 91.94 99 GLY A N 1
ATOM 765 C CA . GLY A 1 99 ? 18.852 -0.149 -11.794 1.00 91.94 99 GLY A CA 1
ATOM 766 C C . GLY A 1 99 ? 19.191 0.349 -10.385 1.00 91.94 99 GLY A C 1
ATOM 767 O O . GLY A 1 99 ? 20.169 1.079 -10.225 1.00 91.94 99 GLY A O 1
ATOM 768 N N . THR A 1 100 ? 18.420 -0.036 -9.365 1.00 94.88 100 THR A N 1
ATOM 769 C CA . THR A 1 100 ? 18.524 0.544 -8.019 1.00 94.88 100 THR A CA 1
ATOM 770 C C . THR A 1 100 ? 19.639 -0.098 -7.178 1.00 94.88 100 THR A C 1
ATOM 772 O O . THR A 1 100 ? 19.864 -1.314 -7.258 1.00 94.88 100 THR A O 1
ATOM 775 N N . PRO A 1 101 ? 20.350 0.689 -6.349 1.00 94.31 101 PRO A N 1
ATOM 776 C CA . PRO A 1 101 ? 21.266 0.183 -5.328 1.00 94.31 101 PRO A CA 1
ATOM 777 C C . PRO A 1 101 ? 20.656 -0.897 -4.428 1.00 94.31 101 PRO A C 1
ATOM 779 O O . PRO A 1 101 ? 21.298 -1.927 -4.201 1.00 94.31 101 PRO A O 1
ATOM 782 N N . ASP A 1 102 ? 19.414 -0.716 -3.968 1.00 95.81 102 ASP A N 1
ATOM 783 C CA . ASP A 1 102 ? 18.746 -1.674 -3.085 1.00 95.81 102 ASP A CA 1
ATOM 784 C C . ASP A 1 102 ? 18.506 -3.021 -3.751 1.00 95.81 102 ASP A C 1
ATOM 786 O O . ASP A 1 102 ? 18.672 -4.050 -3.097 1.00 95.81 102 ASP A O 1
ATOM 790 N N . GLN A 1 103 ? 18.174 -3.051 -5.044 1.00 95.19 103 GLN A N 1
ATOM 791 C CA . GLN A 1 103 ? 17.997 -4.315 -5.756 1.00 95.19 103 GLN A CA 1
ATOM 792 C C . GLN A 1 103 ? 19.307 -5.118 -5.783 1.00 95.19 103 GLN A C 1
ATOM 794 O O . GLN A 1 103 ? 19.314 -6.303 -5.437 1.00 95.19 103 GLN A O 1
ATOM 799 N N . LYS A 1 104 ? 20.436 -4.467 -6.095 1.00 94.12 104 LYS A N 1
ATOM 800 C CA . LYS A 1 104 ? 21.761 -5.112 -6.125 1.00 94.12 104 LYS A CA 1
ATOM 801 C C . LYS A 1 104 ? 22.200 -5.561 -4.732 1.00 94.12 104 LYS A C 1
ATOM 803 O O . LYS A 1 104 ? 22.679 -6.682 -4.549 1.00 94.12 104 LYS A O 1
ATOM 808 N N . ALA A 1 105 ? 22.036 -4.693 -3.735 1.00 94.25 105 ALA A N 1
ATOM 809 C CA . ALA A 1 105 ? 22.403 -4.983 -2.355 1.00 94.25 105 ALA A CA 1
ATOM 810 C C . ALA A 1 105 ? 21.531 -6.089 -1.744 1.00 94.25 105 ALA A C 1
ATOM 812 O O . ALA A 1 105 ? 22.062 -6.938 -1.027 1.00 94.25 105 ALA A O 1
ATOM 813 N N . GLY A 1 106 ? 20.234 -6.098 -2.054 1.00 94.75 106 GLY A N 1
ATOM 814 C CA . GLY A 1 106 ? 19.273 -7.109 -1.627 1.00 94.75 106 GLY A CA 1
ATOM 815 C C . GLY A 1 106 ? 19.576 -8.479 -2.219 1.00 94.75 106 GLY A C 1
ATOM 816 O O . GLY A 1 106 ? 19.666 -9.449 -1.471 1.00 94.75 106 GLY A O 1
ATOM 817 N N . MET A 1 107 ? 19.837 -8.555 -3.529 1.00 95.75 107 MET A N 1
ATOM 818 C CA . MET A 1 107 ? 20.218 -9.813 -4.186 1.00 95.75 107 MET A CA 1
ATOM 819 C C . MET A 1 107 ? 21.497 -10.400 -3.580 1.00 95.75 107 MET A C 1
ATOM 821 O O . MET A 1 107 ? 21.554 -11.580 -3.244 1.00 95.75 107 MET A O 1
ATOM 825 N N . ARG A 1 108 ? 22.513 -9.558 -3.369 1.00 96.19 108 ARG A N 1
ATOM 826 C CA . AR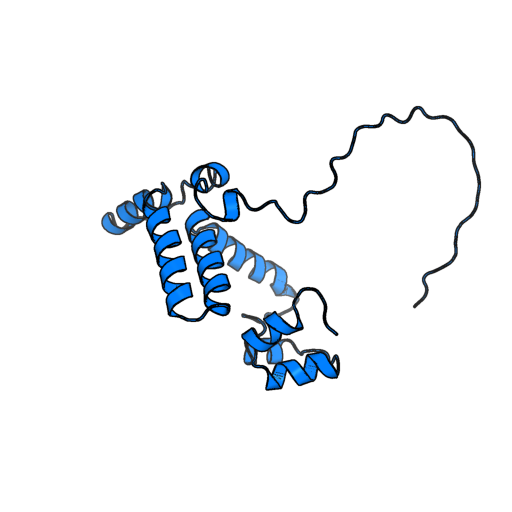G A 1 108 ? 23.757 -9.978 -2.722 1.00 96.19 108 ARG A CA 1
ATOM 827 C C . ARG A 1 108 ? 23.524 -10.456 -1.287 1.00 96.19 108 ARG A C 1
ATOM 829 O O . ARG A 1 108 ? 23.996 -11.526 -0.930 1.00 96.19 108 ARG A O 1
ATOM 836 N N . ALA A 1 109 ? 22.778 -9.699 -0.480 1.00 96.12 109 ALA A N 1
ATOM 837 C CA . ALA A 1 109 ? 22.474 -10.079 0.900 1.00 96.12 109 ALA A CA 1
ATOM 838 C C . ALA A 1 109 ? 21.714 -11.414 0.980 1.00 96.12 109 ALA A C 1
ATOM 840 O O . ALA A 1 109 ? 21.998 -12.222 1.862 1.00 96.12 109 ALA A O 1
ATOM 841 N N . PHE A 1 110 ? 20.804 -11.664 0.034 1.00 95.88 110 PHE A N 1
ATOM 842 C CA . PHE A 1 110 ? 20.082 -12.927 -0.090 1.00 95.88 110 PHE A CA 1
ATOM 843 C C . PHE A 1 110 ? 21.022 -14.103 -0.393 1.00 95.88 110 PHE A C 1
ATOM 845 O O . PHE A 1 110 ? 20.993 -15.103 0.324 1.00 95.88 110 PHE A O 1
ATOM 852 N N . LEU A 1 111 ? 21.894 -13.971 -1.400 1.00 97.25 111 LEU A N 1
ATOM 853 C CA . LEU A 1 111 ? 22.877 -15.004 -1.757 1.00 97.25 111 LEU A CA 1
ATOM 854 C C . LEU A 1 111 ? 23.873 -15.278 -0.618 1.00 97.25 111 LEU A C 1
ATOM 856 O O . LEU A 1 111 ? 24.212 -16.427 -0.347 1.00 97.25 111 LEU A O 1
ATOM 860 N N . GLU A 1 112 ? 24.294 -14.226 0.084 1.00 97.25 112 GLU A N 1
ATOM 861 C CA . GLU A 1 112 ? 25.204 -14.284 1.234 1.00 97.25 112 GLU A CA 1
ATOM 862 C C . GLU A 1 112 ? 24.500 -14.683 2.547 1.00 97.25 112 GLU A C 1
ATOM 864 O O . GLU A 1 112 ? 25.156 -14.788 3.582 1.00 97.25 112 GLU A O 1
ATOM 869 N N . LYS A 1 113 ? 23.174 -14.895 2.531 1.00 96.00 113 LYS A N 1
ATOM 870 C CA . LYS A 1 113 ? 22.339 -15.228 3.703 1.00 96.00 113 LYS A CA 1
ATOM 871 C C . LYS A 1 113 ? 22.545 -14.289 4.897 1.00 96.00 113 LYS A C 1
ATOM 873 O O . LYS A 1 113 ? 22.536 -14.719 6.050 1.00 96.00 113 LYS A O 1
ATOM 878 N N . ARG A 1 114 ? 22.714 -12.996 4.632 1.00 95.50 114 ARG A N 1
ATOM 879 C CA . ARG A 1 114 ? 22.906 -11.972 5.667 1.00 95.50 114 ARG A CA 1
ATOM 880 C C . ARG A 1 114 ? 21.759 -10.962 5.689 1.00 95.50 114 ARG A C 1
ATOM 882 O O . ARG A 1 114 ? 21.045 -10.825 4.694 1.00 95.50 114 ARG A O 1
ATOM 889 N N . PRO A 1 115 ? 21.604 -10.196 6.782 1.00 93.31 115 PRO A N 1
ATOM 890 C CA . PRO A 1 115 ? 20.626 -9.120 6.831 1.00 93.31 115 PRO A CA 1
ATOM 891 C C . PRO A 1 115 ? 20.842 -8.085 5.719 1.00 93.31 115 PRO A C 1
ATOM 893 O O . PRO A 1 115 ? 21.972 -7.687 5.407 1.00 93.31 115 PRO A O 1
ATOM 896 N N . PHE A 1 116 ? 19.731 -7.641 5.136 1.00 93.56 116 PHE A N 1
ATOM 897 C CA . PHE A 1 116 ? 19.684 -6.544 4.180 1.00 93.56 116 PHE A CA 1
ATOM 898 C C . PHE A 1 116 ? 19.403 -5.218 4.896 1.00 93.56 116 PHE A C 1
ATOM 900 O O . PHE A 1 116 ? 18.536 -5.141 5.765 1.00 93.56 116 PHE A O 1
ATOM 907 N N . THR A 1 117 ? 20.094 -4.167 4.456 1.00 90.94 117 THR A N 1
ATOM 908 C CA . THR A 1 117 ? 19.841 -2.783 4.858 1.00 90.94 117 THR A CA 1
ATOM 909 C C . THR A 1 117 ? 19.718 -1.934 3.601 1.00 90.94 117 THR A C 1
ATOM 911 O O . THR A 1 117 ? 20.605 -1.973 2.746 1.00 90.94 117 THR A O 1
ATOM 914 N N . SER A 1 118 ? 18.635 -1.162 3.509 1.00 91.94 118 SER A N 1
ATOM 915 C CA . SER A 1 118 ? 18.394 -0.242 2.393 1.00 91.94 118 SER A CA 1
ATOM 916 C C . SER A 1 118 ? 19.458 0.858 2.325 1.00 91.94 118 SER A C 1
ATOM 918 O O . SER A 1 118 ? 19.774 1.512 3.319 1.00 91.94 118 SER A O 1
ATOM 920 N N . GLN A 1 119 ? 19.985 1.054 1.125 1.00 88.56 119 GLN A N 1
ATOM 921 C CA . GLN A 1 119 ? 20.926 2.079 0.688 1.00 88.56 119 GLN A CA 1
ATOM 922 C C . GLN A 1 119 ? 20.200 3.249 0.001 1.00 88.56 119 GLN A C 1
ATOM 924 O O . GLN A 1 119 ? 20.649 4.390 0.092 1.00 88.56 119 GLN A O 1
ATOM 929 N N . ASP A 1 120 ? 19.035 3.008 -0.610 1.00 89.44 120 ASP A N 1
ATOM 930 C CA . ASP A 1 120 ? 18.290 4.024 -1.372 1.00 89.44 120 ASP A CA 1
ATOM 931 C C . ASP A 1 120 ? 17.514 5.029 -0.520 1.00 89.44 120 ASP A C 1
ATOM 933 O O . ASP A 1 120 ? 16.873 5.942 -1.039 1.00 89.44 120 ASP A O 1
ATOM 937 N N . ARG A 1 121 ? 17.556 4.909 0.807 1.00 87.19 121 ARG A N 1
ATOM 938 C CA . ARG A 1 121 ? 16.827 5.829 1.683 1.00 87.19 121 ARG A CA 1
ATOM 939 C C . ARG A 1 121 ? 17.363 7.252 1.645 1.00 87.19 121 ARG A C 1
ATOM 941 O O . ARG A 1 121 ? 16.579 8.185 1.491 1.00 87.19 121 ARG A O 1
ATOM 948 N N . ALA A 1 122 ? 18.675 7.423 1.790 1.00 85.12 122 ALA A N 1
ATOM 949 C CA . ALA A 1 122 ? 19.296 8.746 1.738 1.00 85.12 122 ALA A CA 1
ATOM 950 C C . ALA A 1 122 ? 19.213 9.347 0.323 1.00 85.12 122 ALA A C 1
ATOM 952 O O . ALA A 1 122 ? 19.044 10.554 0.168 1.00 85.12 122 ALA A O 1
ATOM 953 N N . GLY A 1 123 ? 19.264 8.489 -0.700 1.00 87.81 123 GLY A N 1
ATOM 954 C CA . GLY A 1 123 ? 19.217 8.857 -2.113 1.00 87.81 123 GLY A CA 1
ATOM 955 C C . GLY A 1 123 ? 17.841 8.737 -2.768 1.00 87.81 123 GLY A C 1
ATOM 956 O O . GLY A 1 123 ? 17.789 8.719 -3.992 1.00 87.81 123 GLY A O 1
ATOM 957 N N . PHE A 1 124 ? 16.731 8.654 -2.018 1.00 91.69 124 PHE A N 1
ATOM 958 C CA . PHE A 1 124 ? 15.426 8.263 -2.582 1.00 91.69 124 PHE A CA 1
ATOM 959 C C . PHE A 1 124 ? 15.020 9.097 -3.801 1.00 91.69 124 PHE A C 1
ATOM 961 O O . PHE A 1 124 ? 14.564 8.548 -4.800 1.00 91.69 124 PHE A O 1
ATOM 968 N N . ALA A 1 125 ? 15.198 10.419 -3.739 1.00 89.44 125 ALA A N 1
ATOM 969 C CA . ALA A 1 125 ? 14.851 11.315 -4.840 1.00 89.44 125 ALA A CA 1
ATOM 970 C C . ALA A 1 125 ? 15.707 11.069 -6.094 1.00 89.44 125 ALA A C 1
ATOM 972 O O . ALA A 1 125 ? 15.205 11.140 -7.213 1.00 89.44 125 ALA A O 1
ATOM 973 N N . GLU A 1 126 ? 16.992 10.768 -5.910 1.00 89.56 126 GLU A N 1
ATOM 974 C CA . GLU A 1 126 ? 17.916 10.481 -7.001 1.00 89.56 126 GLU A CA 1
ATOM 975 C C . GLU A 1 126 ? 17.700 9.082 -7.576 1.00 89.56 126 GLU A C 1
ATOM 977 O O . GLU A 1 126 ? 17.545 8.951 -8.786 1.00 89.56 126 GLU A O 1
ATOM 982 N N . GLY A 1 127 ? 17.594 8.059 -6.728 1.00 88.62 127 GLY A N 1
ATOM 983 C CA . GLY A 1 127 ? 17.304 6.691 -7.158 1.00 88.62 127 GLY A CA 1
ATOM 984 C C . GLY A 1 127 ? 15.910 6.545 -7.776 1.00 88.62 127 GLY A C 1
ATOM 985 O O . GLY A 1 127 ? 15.679 5.657 -8.589 1.00 88.62 127 GLY A O 1
ATOM 986 N N . SER A 1 128 ? 14.984 7.453 -7.452 1.00 92.88 128 SER A N 1
ATOM 987 C CA . SER A 1 128 ? 13.672 7.527 -8.100 1.00 92.88 128 SER A CA 1
ATOM 988 C C . SER A 1 128 ? 13.716 8.137 -9.506 1.00 92.88 128 SER A C 1
ATOM 990 O O . SER A 1 128 ? 12.686 8.150 -10.181 1.00 92.88 128 SER A O 1
ATOM 992 N N . ARG A 1 129 ? 14.853 8.668 -9.983 1.00 89.38 129 ARG A N 1
ATOM 993 C CA . ARG A 1 129 ? 14.947 9.212 -11.347 1.00 89.38 129 ARG A CA 1
ATOM 994 C C . ARG A 1 129 ? 14.600 8.117 -12.354 1.00 89.38 129 ARG A C 1
ATOM 996 O O . ARG A 1 129 ? 15.162 7.031 -12.337 1.00 89.38 129 ARG A O 1
ATOM 1003 N N . GLY A 1 130 ? 13.646 8.419 -13.227 1.00 88.62 130 GLY A N 1
ATOM 1004 C CA . GLY A 1 130 ? 13.101 7.450 -14.172 1.00 88.62 130 GLY A CA 1
ATOM 1005 C C . GLY A 1 130 ? 11.837 6.749 -13.685 1.00 88.62 130 GLY A C 1
ATOM 1006 O O . GLY A 1 130 ? 11.224 6.063 -14.482 1.00 88.62 130 GLY A O 1
ATOM 1007 N N . PHE A 1 131 ? 11.368 6.938 -12.455 1.00 93.50 131 PHE A N 1
ATOM 1008 C CA . PHE A 1 131 ? 10.051 6.441 -12.052 1.00 93.50 131 PHE A CA 1
ATOM 1009 C C . PHE A 1 131 ? 8.946 7.495 -12.255 1.00 93.50 131 PHE A C 1
ATOM 1011 O O . PHE A 1 131 ? 9.226 8.696 -12.175 1.00 93.50 131 PHE A O 1
ATOM 1018 N N . PRO A 1 132 ? 7.676 7.089 -12.460 1.00 90.25 132 PRO A N 1
ATOM 1019 C CA . PRO A 1 132 ? 6.566 8.015 -12.724 1.00 90.25 132 PRO A CA 1
ATOM 1020 C C . PRO A 1 132 ? 6.348 9.073 -11.632 1.00 90.25 132 PRO A C 1
ATOM 1022 O O . PRO A 1 132 ? 5.926 10.193 -11.912 1.00 90.25 132 PRO A O 1
ATOM 1025 N N . TRP A 1 133 ? 6.667 8.755 -10.374 1.00 90.19 133 TRP A N 1
ATOM 1026 C CA . TRP A 1 133 ? 6.512 9.695 -9.260 1.00 90.19 133 TRP A CA 1
ATOM 1027 C C . TRP A 1 133 ? 7.605 10.755 -9.171 1.00 90.19 133 TRP A C 1
ATOM 1029 O O . TRP A 1 133 ? 7.403 11.759 -8.493 1.00 90.19 133 TRP A O 1
ATOM 1039 N N . ALA A 1 134 ? 8.750 10.567 -9.828 1.00 88.38 134 ALA A N 1
ATOM 1040 C CA . ALA A 1 134 ? 9.823 11.558 -9.786 1.00 88.38 134 ALA A CA 1
ATOM 1041 C C . ALA A 1 134 ? 9.446 12.851 -10.523 1.00 88.38 134 ALA A C 1
ATOM 1043 O O . ALA A 1 134 ? 9.934 13.926 -10.179 1.00 88.38 134 ALA A O 1
ATOM 1044 N N . THR A 1 135 ? 8.558 12.757 -11.514 1.00 79.31 135 THR A N 1
ATOM 1045 C CA . THR A 1 135 ? 8.017 13.903 -12.257 1.00 79.31 135 THR A CA 1
ATOM 1046 C C . THR A 1 135 ? 6.631 14.322 -11.771 1.00 79.31 135 THR A C 1
ATOM 1048 O O . THR A 1 135 ? 6.169 15.419 -12.100 1.00 79.31 135 THR A O 1
ATOM 1051 N N . ALA A 1 136 ? 5.974 13.495 -10.951 1.00 69.31 136 ALA A N 1
ATOM 1052 C CA . ALA A 1 136 ? 4.703 13.837 -10.335 1.00 69.31 136 ALA A CA 1
ATOM 1053 C C . ALA A 1 136 ? 4.880 15.055 -9.416 1.00 69.31 136 ALA A C 1
ATOM 1055 O O . ALA A 1 136 ? 5.581 15.017 -8.402 1.00 69.31 136 ALA A O 1
ATOM 1056 N N . ARG A 1 137 ? 4.228 16.171 -9.762 1.00 52.47 137 ARG A N 1
ATOM 1057 C CA . ARG A 1 137 ? 4.194 17.349 -8.889 1.00 52.47 137 ARG A CA 1
ATOM 1058 C C . ARG A 1 137 ? 3.521 16.964 -7.564 1.00 52.47 137 ARG A C 1
ATOM 1060 O O . ARG A 1 137 ? 2.408 16.438 -7.602 1.00 52.47 137 ARG A O 1
ATOM 1067 N N . PRO A 1 138 ? 4.122 17.258 -6.395 1.00 50.25 138 PRO A N 1
ATOM 1068 C CA . PRO A 1 138 ? 3.447 17.045 -5.123 1.00 50.25 138 PRO A CA 1
ATOM 1069 C C . PRO A 1 138 ? 2.139 17.841 -5.111 1.00 50.25 138 PRO A C 1
ATOM 1071 O O . PRO A 1 138 ? 2.159 19.064 -5.252 1.00 50.25 138 PRO A O 1
ATOM 1074 N N . ALA A 1 139 ? 1.007 17.159 -4.928 1.00 51.59 139 ALA A N 1
ATOM 1075 C CA . ALA A 1 139 ? -0.320 17.785 -4.922 1.00 51.59 139 ALA A CA 1
ATOM 1076 C C . ALA A 1 139 ? -0.511 18.812 -3.783 1.00 51.59 139 ALA A C 1
ATOM 1078 O O . ALA A 1 139 ? -1.462 19.584 -3.796 1.00 51.59 139 ALA A O 1
ATOM 1079 N N . HIS A 1 140 ? 0.395 18.838 -2.803 1.00 48.72 140 HIS A N 1
ATOM 1080 C CA . HIS A 1 140 ? 0.344 19.703 -1.630 1.00 48.72 140 HIS A CA 1
ATOM 1081 C C . HIS A 1 140 ? 1.698 20.389 -1.404 1.00 48.72 140 HIS A C 1
ATOM 1083 O O . HIS A 1 140 ? 2.396 20.148 -0.422 1.00 48.72 140 HIS A O 1
ATOM 1089 N N . ARG A 1 141 ? 2.119 21.274 -2.311 1.00 39.56 141 ARG A N 1
ATOM 1090 C CA . ARG A 1 141 ? 3.196 22.203 -1.949 1.00 39.56 141 ARG A CA 1
ATOM 1091 C C . ARG A 1 141 ? 2.593 23.252 -1.019 1.00 39.56 141 ARG A C 1
ATOM 1093 O O . ARG A 1 141 ? 1.783 24.060 -1.468 1.00 39.56 141 ARG A O 1
ATOM 1100 N N . ALA A 1 142 ? 2.963 23.226 0.264 1.00 44.06 142 ALA A N 1
ATOM 1101 C CA . ALA A 1 142 ? 2.626 24.311 1.181 1.00 44.06 142 ALA A CA 1
ATOM 1102 C C . ALA A 1 142 ? 3.018 25.649 0.524 1.00 44.06 142 ALA A C 1
ATOM 1104 O O . ALA A 1 142 ? 4.089 25.716 -0.100 1.00 44.06 142 ALA A O 1
ATOM 1105 N N . PRO A 1 143 ? 2.170 26.693 0.593 1.00 44.00 143 PRO A N 1
ATOM 1106 C CA . PRO A 1 143 ? 2.492 27.970 -0.020 1.00 44.00 143 PRO A CA 1
ATOM 1107 C C . PRO A 1 143 ? 3.845 28.433 0.518 1.00 44.00 143 PRO A C 1
ATOM 1109 O O . PRO A 1 143 ? 4.063 28.468 1.732 1.00 44.00 143 PRO A O 1
ATOM 1112 N N . ARG A 1 144 ? 4.783 28.745 -0.389 1.00 50.53 144 ARG A N 1
ATOM 1113 C CA . ARG A 1 144 ? 6.058 29.357 -0.002 1.00 50.53 144 ARG A CA 1
ATOM 1114 C C . ARG A 1 144 ? 5.687 30.595 0.800 1.00 50.53 144 ARG A C 1
ATOM 1116 O O . ARG A 1 144 ? 5.021 31.478 0.264 1.00 50.53 144 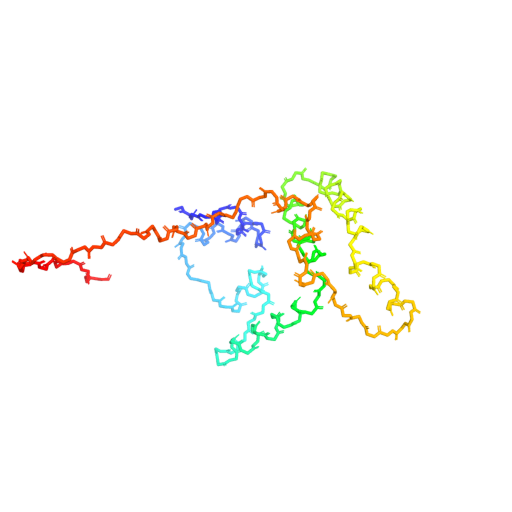ARG A O 1
ATOM 1123 N N . ARG A 1 145 ? 6.084 30.646 2.072 1.00 49.84 145 ARG A N 1
ATOM 1124 C CA . ARG A 1 145 ? 5.997 31.860 2.883 1.00 49.84 145 ARG A CA 1
ATOM 1125 C C . ARG A 1 145 ? 6.827 32.911 2.146 1.00 49.84 145 ARG A C 1
ATOM 1127 O O . ARG A 1 145 ? 8.050 32.922 2.245 1.00 49.84 145 ARG A O 1
ATOM 1134 N N . SER A 1 146 ? 6.184 33.724 1.313 1.00 50.28 146 SER A N 1
ATOM 1135 C CA . SER A 1 146 ? 6.835 34.868 0.698 1.00 50.28 146 SER A CA 1
ATOM 1136 C C . SER A 1 146 ? 7.203 35.787 1.850 1.00 50.28 146 SER A C 1
ATOM 1138 O O . SER A 1 146 ? 6.311 36.291 2.537 1.00 50.28 146 SER A O 1
ATOM 1140 N N . GLY A 1 147 ? 8.499 35.948 2.109 1.00 52.88 147 GLY A N 1
ATOM 1141 C CA . GLY A 1 147 ? 8.998 36.942 3.044 1.00 52.88 147 GLY A CA 1
ATOM 1142 C C . GLY A 1 147 ? 8.576 38.325 2.565 1.00 52.88 147 GLY A C 1
ATOM 1143 O O . GLY A 1 147 ? 9.257 38.943 1.757 1.00 52.88 147 GLY A O 1
ATOM 1144 N N . ARG A 1 148 ? 7.421 38.797 3.033 1.00 47.47 148 ARG A N 1
ATOM 1145 C CA . ARG A 1 148 ? 7.041 40.204 2.989 1.00 47.47 148 ARG A CA 1
ATOM 1146 C C . ARG A 1 148 ? 7.274 40.735 4.391 1.00 47.47 148 ARG A C 1
ATOM 1148 O O . ARG A 1 148 ? 6.477 40.478 5.291 1.00 47.47 148 ARG A O 1
ATOM 1155 N N . GLY A 1 149 ? 8.400 41.423 4.570 1.00 50.25 149 GLY A N 1
ATOM 1156 C CA . GLY A 1 149 ? 8.623 42.253 5.742 1.00 50.25 149 GLY A CA 1
ATOM 1157 C C . GLY A 1 149 ? 7.453 43.221 5.877 1.00 50.25 149 GLY A C 1
ATOM 1158 O O . GLY A 1 149 ? 7.189 44.013 4.973 1.00 50.25 149 GLY A O 1
ATOM 1159 N N . LYS A 1 150 ? 6.715 43.120 6.980 1.00 38.28 150 LYS A N 1
ATOM 1160 C CA . LYS A 1 150 ? 5.768 44.154 7.377 1.00 38.28 150 LYS A CA 1
ATOM 1161 C C . LYS A 1 150 ? 6.527 45.125 8.269 1.00 38.28 150 LYS A C 1
ATOM 1163 O O . LYS A 1 150 ? 6.868 44.786 9.398 1.00 38.28 150 LYS A O 1
ATOM 1168 N N . ARG A 1 151 ? 6.799 46.321 7.737 1.00 37.97 151 ARG A N 1
ATOM 1169 C CA . ARG A 1 151 ? 6.962 47.517 8.569 1.00 37.97 151 ARG A CA 1
ATOM 1170 C C . ARG A 1 151 ? 5.683 47.651 9.394 1.00 37.97 151 ARG A C 1
ATOM 1172 O O . ARG A 1 151 ? 4.587 47.545 8.845 1.00 37.97 151 ARG A O 1
ATOM 1179 N N . ALA A 1 152 ? 5.852 47.791 10.701 1.00 35.22 152 ALA A N 1
ATOM 1180 C CA . ALA A 1 152 ? 4.775 48.126 11.607 1.00 35.22 152 ALA A CA 1
ATOM 1181 C C . ALA A 1 152 ? 4.350 49.569 11.330 1.00 35.22 152 ALA A C 1
ATOM 1183 O O . ALA A 1 152 ? 5.198 50.458 11.337 1.00 35.22 152 ALA A O 1
ATOM 1184 N N . ASP A 1 153 ? 3.059 49.785 11.111 1.00 33.41 153 ASP A N 1
ATOM 1185 C CA . ASP A 1 153 ? 2.430 51.014 11.568 1.00 33.41 153 ASP A CA 1
ATOM 1186 C C . ASP A 1 153 ? 1.006 50.717 12.046 1.00 33.41 153 ASP A C 1
ATOM 1188 O O . ASP A 1 153 ? 0.332 49.799 11.568 1.00 33.41 153 ASP A O 1
ATOM 1192 N N . ALA A 1 154 ? 0.633 51.436 13.090 1.00 37.53 154 ALA A N 1
ATOM 1193 C CA . ALA A 1 154 ? -0.475 51.185 13.983 1.00 37.53 154 ALA A CA 1
ATOM 1194 C C . ALA A 1 154 ? -1.829 51.591 13.382 1.00 37.53 154 ALA A C 1
ATOM 1196 O O . ALA A 1 154 ? -1.928 52.592 12.676 1.00 37.53 154 ALA A O 1
ATOM 1197 N N . ARG A 1 155 ? -2.898 50.889 13.779 1.00 33.78 155 ARG A N 1
ATOM 1198 C CA . ARG A 1 155 ? -3.988 51.439 14.613 1.00 33.78 155 ARG A CA 1
ATOM 1199 C C . ARG A 1 155 ? -5.083 50.397 14.852 1.00 33.78 155 ARG A C 1
ATOM 1201 O O . ARG A 1 155 ? -5.347 49.522 14.036 1.00 33.78 155 ARG A O 1
ATOM 1208 N N . VAL A 1 156 ? -5.653 50.519 16.042 1.00 39.94 156 VAL A N 1
ATOM 1209 C CA . VAL A 1 156 ? -6.672 49.690 16.684 1.00 39.94 156 VAL A CA 1
ATOM 1210 C C . VAL A 1 156 ? -8.028 49.878 16.000 1.00 39.94 156 VAL A C 1
ATOM 1212 O O . VAL A 1 156 ? -8.412 51.003 15.697 1.00 39.94 156 VAL A O 1
ATOM 1215 N N . GLY A 1 157 ? -8.755 48.779 15.807 1.00 32.84 157 GLY A N 1
ATOM 1216 C CA . GLY A 1 157 ? -10.147 48.758 15.369 1.00 32.84 157 GLY A CA 1
ATOM 1217 C C . GLY A 1 157 ? -10.788 47.454 15.827 1.00 32.84 157 GLY A C 1
ATOM 1218 O O . GLY A 1 157 ? -10.514 46.391 15.277 1.00 32.84 157 GLY A O 1
ATOM 1219 N N . THR A 1 158 ? -11.553 47.539 16.907 1.00 45.06 158 THR A N 1
ATOM 1220 C CA . THR A 1 158 ? -12.354 46.468 17.499 1.00 45.06 158 THR A CA 1
ATOM 1221 C C . THR A 1 158 ? -13.499 46.087 16.566 1.00 45.06 158 THR A C 1
ATOM 1223 O O . THR A 1 158 ? -14.373 46.916 16.350 1.00 45.06 158 THR A O 1
ATOM 1226 N N . ASP A 1 159 ? -13.531 44.852 16.064 1.00 36.31 159 ASP A N 1
ATOM 1227 C CA . ASP A 1 159 ? -14.796 44.194 15.718 1.00 36.31 159 ASP A CA 1
ATOM 1228 C C . ASP A 1 159 ? -14.608 42.683 15.557 1.00 36.31 159 ASP A C 1
ATOM 1230 O O . ASP A 1 159 ? -13.777 42.212 14.781 1.00 36.31 159 ASP A O 1
ATOM 1234 N N . THR A 1 160 ? -15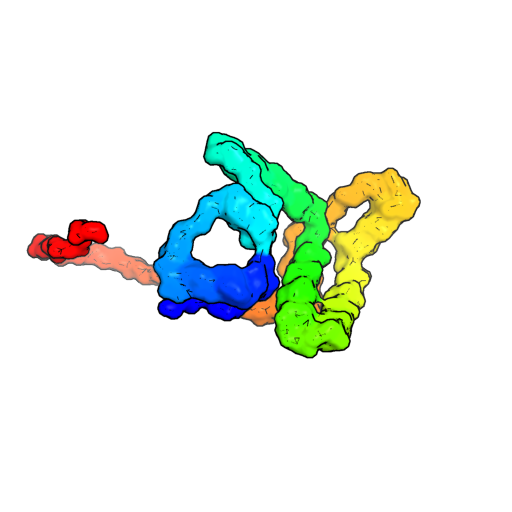.362 41.907 16.334 1.00 41.31 160 THR A N 1
ATOM 1235 C CA . THR A 1 160 ? -15.314 40.437 16.335 1.00 41.31 160 THR A CA 1
ATOM 1236 C C . THR A 1 160 ? -16.566 39.906 15.638 1.00 41.31 160 THR A C 1
ATOM 1238 O O . THR A 1 160 ? -17.659 40.117 16.164 1.00 41.31 160 THR A O 1
ATOM 1241 N N . PRO A 1 161 ? -16.476 39.187 14.502 1.00 39.91 161 PRO A N 1
ATOM 1242 C CA . PRO A 1 161 ? -17.649 38.545 13.928 1.00 39.91 161 PRO A CA 1
ATOM 1243 C C . PRO A 1 161 ? -17.961 37.231 14.643 1.00 39.91 161 PRO A C 1
ATOM 1245 O O . PRO A 1 161 ? -17.146 36.316 14.747 1.00 39.91 161 PRO A O 1
ATOM 1248 N N . ARG A 1 162 ? -19.194 37.176 15.127 1.00 43.66 162 ARG A N 1
ATOM 1249 C CA . ARG A 1 162 ? -19.784 36.179 16.009 1.00 43.66 162 ARG A CA 1
ATOM 1250 C C . ARG A 1 162 ? -20.462 35.076 15.193 1.00 43.66 162 ARG A C 1
ATOM 1252 O O . ARG A 1 162 ? -21.669 35.141 15.035 1.00 43.66 162 ARG A O 1
ATOM 1259 N N . TRP A 1 163 ? -19.730 34.076 14.695 1.00 31.55 163 TRP A N 1
ATOM 1260 C CA . TRP A 1 163 ? -20.340 32.891 14.063 1.00 31.55 163 TRP A CA 1
ATOM 1261 C C . TRP A 1 163 ? -19.467 31.643 14.238 1.00 31.55 163 TRP A C 1
ATOM 1263 O O . TRP A 1 163 ? -18.454 31.521 13.559 1.00 31.55 163 TRP A O 1
ATOM 1273 N N . LEU A 1 164 ? -19.856 30.751 15.159 1.00 33.78 164 LEU A N 1
ATOM 1274 C CA . LEU A 1 164 ? -19.742 29.279 15.095 1.00 33.78 164 LEU A CA 1
ATOM 1275 C C . LEU A 1 164 ? -20.193 28.691 16.447 1.00 33.78 164 LEU A C 1
ATOM 1277 O O . LEU A 1 164 ? -19.398 28.467 17.356 1.00 33.78 164 LEU A O 1
ATOM 1281 N N . SER A 1 165 ? -21.498 28.458 16.566 1.00 33.75 165 SER A N 1
ATOM 1282 C CA . SER A 1 165 ? -22.086 27.496 17.498 1.00 33.75 165 SER A CA 1
ATOM 1283 C C . SER A 1 165 ? -22.986 26.597 16.664 1.00 33.75 165 SER A C 1
ATOM 1285 O O . SER A 1 165 ? -23.976 27.106 16.142 1.00 33.75 165 SER A O 1
ATOM 1287 N N . TRP A 1 166 ? -22.537 25.362 16.447 1.00 47.25 166 TRP A N 1
ATOM 1288 C CA . TRP A 1 166 ? -23.226 24.061 16.429 1.00 47.25 166 TRP A CA 1
ATOM 1289 C C . TRP A 1 166 ? -22.231 23.030 15.886 1.00 47.25 166 TRP A C 1
ATOM 1291 O O . TRP A 1 166 ? -21.658 23.281 14.801 1.00 47.25 166 TRP A O 1
#

Radius of gyration: 23.35 Å; chains: 1; bounding box: 53×67×43 Å